Protein AF-Q5I2X0-F1 (afdb_monomer_lite)

Structure (mmCIF, N/CA/C/O backbone):
data_AF-Q5I2X0-F1
#
_entry.id   AF-Q5I2X0-F1
#
loop_
_atom_site.group_PDB
_atom_site.id
_atom_site.t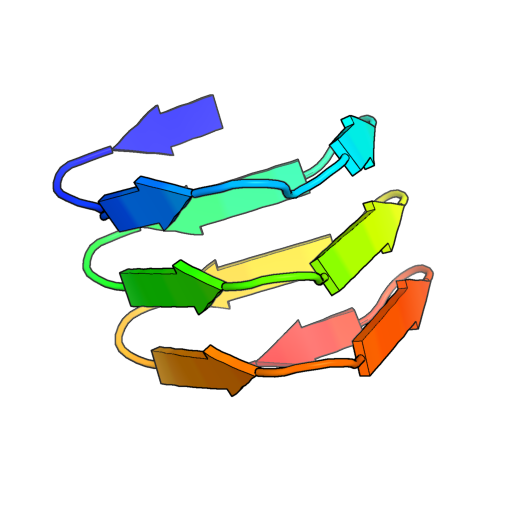ype_symbol
_atom_site.label_atom_id
_atom_site.label_alt_id
_atom_site.label_comp_id
_atom_site.label_asym_id
_atom_site.label_entity_id
_atom_site.label_seq_id
_atom_site.pdbx_PDB_ins_code
_atom_site.Cartn_x
_atom_site.Cartn_y
_atom_site.Cartn_z
_atom_site.occupancy
_atom_site.B_iso_or_equiv
_atom_site.auth_seq_id
_atom_site.auth_comp_id
_atom_site.auth_asym_id
_atom_site.auth_atom_id
_atom_site.pdbx_PDB_model_num
ATOM 1 N N . GLN A 1 1 ? -7.584 -6.505 -5.552 1.00 87.50 1 GLN A N 1
ATOM 2 C CA . GLN A 1 1 ? -6.682 -7.077 -6.565 1.00 87.50 1 GLN A CA 1
ATOM 3 C C . GLN A 1 1 ? -5.403 -6.260 -6.599 1.00 87.50 1 GLN A C 1
ATOM 5 O O . GLN A 1 1 ? -5.494 -5.044 -6.519 1.00 87.50 1 GLN A O 1
ATOM 10 N N . ILE A 1 2 ? -4.246 -6.919 -6.657 1.00 92.81 2 ILE A N 1
ATOM 11 C CA . ILE A 1 2 ? -2.931 -6.272 -6.736 1.00 92.81 2 ILE A CA 1
ATOM 12 C C . ILE A 1 2 ? -2.265 -6.778 -8.015 1.00 92.81 2 ILE A C 1
ATOM 14 O O . ILE A 1 2 ? -2.102 -7.989 -8.160 1.00 92.81 2 ILE A O 1
ATOM 18 N N . THR A 1 3 ? -1.917 -5.879 -8.930 1.00 96.56 3 THR A N 1
ATOM 19 C CA . THR A 1 3 ? -1.383 -6.203 -10.261 1.00 96.56 3 THR A CA 1
ATOM 20 C C . THR A 1 3 ? -0.176 -5.313 -10.546 1.00 96.56 3 THR A C 1
ATOM 22 O O . THR A 1 3 ? -0.214 -4.128 -10.233 1.00 96.56 3 THR A O 1
ATOM 25 N N . ASN A 1 4 ? 0.919 -5.867 -11.084 1.00 96.44 4 ASN A N 1
ATOM 26 C CA . ASN A 1 4 ? 2.145 -5.118 -11.434 1.00 96.44 4 ASN A CA 1
ATOM 27 C C . ASN A 1 4 ? 2.647 -4.153 -10.341 1.00 96.44 4 ASN A C 1
ATOM 29 O O . ASN A 1 4 ? 3.239 -3.121 -10.635 1.00 96.44 4 ASN A O 1
ATOM 33 N N . SER A 1 5 ? 2.378 -4.469 -9.075 1.00 97.25 5 SER A N 1
ATOM 34 C CA . SER A 1 5 ? 2.550 -3.547 -7.957 1.00 97.25 5 SER A CA 1
ATOM 35 C C . SER A 1 5 ? 3.416 -4.169 -6.877 1.00 97.25 5 SER A C 1
ATOM 37 O O . SER A 1 5 ? 3.387 -5.383 -6.664 1.00 97.25 5 SER A O 1
ATOM 39 N N . LYS A 1 6 ? 4.142 -3.326 -6.146 1.00 97.06 6 LYS A N 1
ATOM 40 C CA . LYS A 1 6 ? 4.816 -3.719 -4.908 1.00 97.06 6 LYS A CA 1
ATOM 41 C C . LYS A 1 6 ? 3.903 -3.402 -3.736 1.00 97.06 6 LYS A C 1
ATOM 43 O O . LYS A 1 6 ? 3.429 -2.281 -3.614 1.00 97.06 6 LYS A O 1
ATOM 48 N N . CYS A 1 7 ? 3.664 -4.386 -2.882 1.00 95.38 7 CYS A N 1
ATOM 49 C CA . CYS A 1 7 ? 2.873 -4.236 -1.667 1.00 95.38 7 CYS A CA 1
ATOM 50 C C . CYS A 1 7 ? 3.657 -4.892 -0.531 1.00 95.38 7 CYS A C 1
ATOM 52 O O . CYS A 1 7 ? 3.741 -6.117 -0.468 1.00 95.38 7 CYS A O 1
ATOM 54 N N . VAL A 1 8 ? 4.301 -4.079 0.301 1.00 97.44 8 VAL A N 1
ATOM 55 C CA . VAL A 1 8 ? 5.216 -4.527 1.358 1.00 97.44 8 VAL A CA 1
ATOM 56 C C . VAL A 1 8 ? 4.708 -4.017 2.699 1.00 97.44 8 VAL A C 1
ATOM 58 O O . VAL A 1 8 ? 4.321 -2.852 2.808 1.00 97.44 8 VAL A O 1
ATOM 61 N N . ASP A 1 9 ? 4.666 -4.892 3.705 1.00 97.25 9 ASP A N 1
ATOM 62 C CA . ASP A 1 9 ? 4.200 -4.589 5.069 1.00 97.25 9 ASP A CA 1
ATOM 63 C C . ASP A 1 9 ? 2.876 -3.806 5.113 1.00 97.25 9 ASP A C 1
ATOM 65 O O . ASP A 1 9 ? 2.662 -2.925 5.941 1.00 97.25 9 ASP A O 1
ATOM 69 N N . SER A 1 10 ? 1.989 -4.092 4.162 1.00 97.12 10 SER A N 1
ATOM 70 C CA . SER A 1 10 ? 0.761 -3.341 3.921 1.00 97.12 10 SER A CA 1
ATOM 71 C C . SER A 1 10 ? -0.456 -4.246 4.070 1.00 97.12 10 SER A C 1
ATOM 73 O O . SER A 1 10 ? -0.382 -5.451 3.833 1.00 97.12 10 SER A O 1
ATOM 75 N N . VAL A 1 11 ? -1.593 -3.657 4.440 1.00 97.50 11 VAL A N 1
ATOM 76 C CA . VAL A 1 11 ? -2.841 -4.380 4.716 1.00 97.50 11 VAL A CA 1
ATOM 77 C C . VAL A 1 11 ? -3.930 -3.924 3.741 1.00 97.50 11 VAL A C 1
ATOM 79 O O . VAL A 1 11 ? -4.663 -2.978 4.034 1.00 97.50 11 VAL A O 1
ATOM 82 N N . PRO A 1 12 ? -4.039 -4.553 2.558 1.00 96.38 12 PRO A N 1
ATOM 83 C CA . PRO A 1 12 ? -5.087 -4.260 1.591 1.00 96.38 12 PRO A CA 1
ATOM 84 C C . PRO A 1 12 ? -6.357 -5.074 1.871 1.00 96.38 12 PRO A C 1
ATOM 86 O O . PRO A 1 12 ? -6.386 -6.292 1.717 1.00 96.38 12 PRO A O 1
ATOM 89 N N . THR A 1 13 ? -7.443 -4.382 2.201 1.00 97.69 13 THR A N 1
ATOM 90 C CA . THR A 1 13 ? -8.786 -4.938 2.391 1.00 97.69 13 THR A CA 1
ATOM 91 C C . THR A 1 13 ? -9.718 -4.353 1.340 1.00 97.69 13 THR A C 1
ATOM 93 O O . THR A 1 13 ? -9.954 -3.151 1.315 1.00 97.69 13 THR A O 1
ATOM 96 N N . ASN A 1 14 ? -10.258 -5.186 0.448 1.00 97.31 14 ASN A N 1
ATOM 97 C CA . ASN A 1 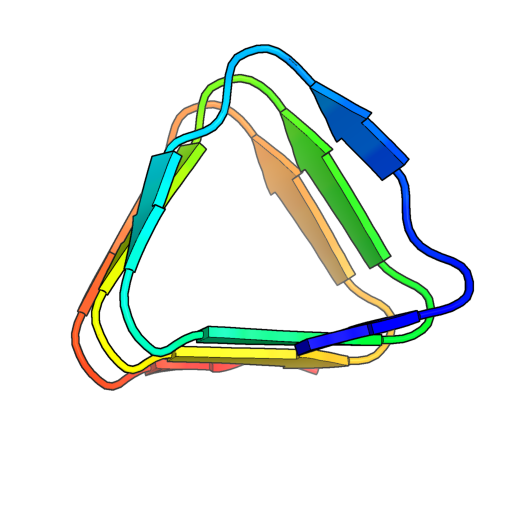14 ? -11.121 -4.738 -0.656 1.00 97.31 14 ASN A CA 1
ATOM 98 C C . ASN A 1 14 ? -10.501 -3.619 -1.531 1.00 97.31 14 ASN A C 1
ATOM 100 O O . ASN A 1 14 ? -11.200 -2.724 -1.994 1.00 97.31 14 ASN A O 1
ATOM 104 N N . CYS A 1 15 ? -9.180 -3.638 -1.731 1.00 96.94 15 CYS A N 1
ATOM 105 C CA . CYS A 1 15 ? -8.478 -2.621 -2.517 1.00 96.94 15 CYS A CA 1
ATOM 106 C C . CYS A 1 15 ? -8.141 -3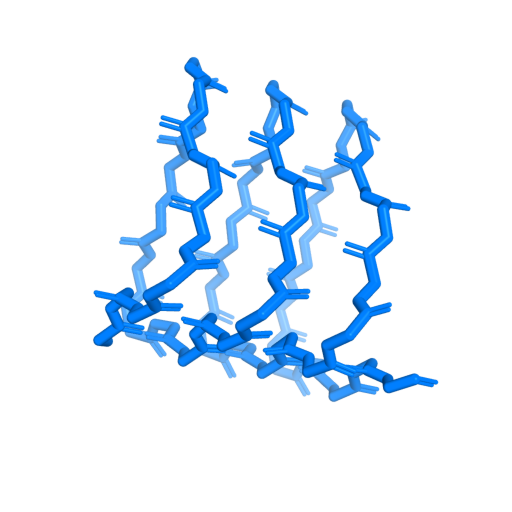.073 -3.935 1.00 96.94 15 CYS A C 1
ATOM 108 O O . CYS A 1 15 ? -7.919 -4.265 -4.173 1.00 96.94 15 CYS A O 1
ATOM 110 N N . TYR A 1 16 ? -8.034 -2.117 -4.858 1.00 97.75 16 TYR A N 1
ATOM 111 C CA . TYR A 1 16 ? -7.477 -2.313 -6.197 1.00 97.75 16 TYR A CA 1
ATOM 112 C C . TYR A 1 16 ? -6.160 -1.547 -6.323 1.00 97.75 16 TYR A C 1
ATOM 114 O O . TYR A 1 16 ? -6.147 -0.339 -6.145 1.00 97.75 16 TYR A O 1
ATOM 122 N N . ILE A 1 17 ? -5.058 -2.241 -6.583 1.00 97.50 17 ILE A N 1
ATOM 123 C CA . ILE A 1 17 ? -3.713 -1.662 -6.635 1.00 97.50 17 ILE A CA 1
ATOM 124 C C . ILE A 1 17 ? -3.083 -2.112 -7.950 1.00 97.50 17 ILE A C 1
ATOM 126 O O . ILE A 1 17 ? -2.844 -3.306 -8.129 1.00 97.50 17 ILE A O 1
ATOM 130 N N . ASP A 1 18 ? -2.858 -1.181 -8.869 1.00 98.25 18 ASP A N 1
ATOM 131 C CA . ASP A 1 18 ? -2.261 -1.449 -10.176 1.00 98.25 18 ASP A CA 1
ATOM 132 C C . ASP A 1 18 ? -1.069 -0.528 -10.435 1.00 98.25 18 ASP A C 1
ATOM 134 O O . ASP A 1 18 ? -1.085 0.642 -10.049 1.00 98.25 18 ASP A O 1
ATOM 138 N N . ASN A 1 19 ? -0.010 -1.082 -11.025 1.00 98.00 19 ASN A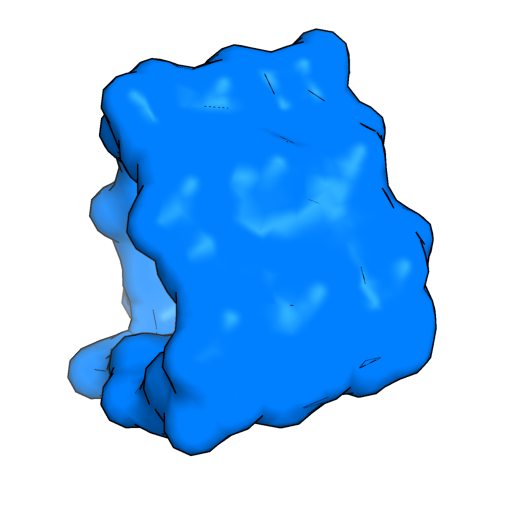 N 1
ATOM 139 C CA . ASN A 1 19 ? 1.242 -0.386 -11.343 1.00 98.00 19 ASN A CA 1
ATOM 140 C C . ASN A 1 19 ? 1.778 0.548 -10.225 1.00 98.00 19 ASN A C 1
ATOM 142 O O . ASN A 1 19 ? 2.315 1.616 -10.505 1.00 98.00 19 ASN A O 1
ATOM 146 N N . SER A 1 20 ? 1.585 0.186 -8.953 1.00 97.94 20 SER A N 1
ATOM 147 C CA . SER A 1 20 ? 1.837 1.053 -7.793 1.00 97.94 20 SER A CA 1
ATOM 148 C C . SER A 1 20 ? 2.877 0.458 -6.842 1.00 97.94 20 SER A C 1
ATOM 150 O O . SER A 1 20 ? 3.072 -0.756 -6.780 1.00 97.94 20 SER A O 1
ATOM 152 N N . GLU A 1 21 ? 3.513 1.299 -6.033 1.00 98.12 21 GLU A N 1
ATOM 153 C CA . GLU A 1 21 ? 4.369 0.864 -4.931 1.00 98.12 21 GLU A CA 1
ATOM 154 C C . GLU A 1 21 ? 3.787 1.297 -3.580 1.00 98.12 21 GLU A C 1
ATOM 156 O O . GLU A 1 21 ? 3.567 2.477 -3.324 1.00 98.12 21 GLU A O 1
ATOM 161 N N . VAL A 1 22 ? 3.521 0.326 -2.710 1.00 97.50 22 VAL A N 1
ATOM 162 C CA . VAL A 1 22 ? 2.771 0.488 -1.464 1.00 97.50 22 VAL A CA 1
ATOM 163 C C . VAL A 1 22 ? 3.573 -0.120 -0.320 1.00 97.50 22 VAL A C 1
ATOM 165 O O . VAL A 1 22 ? 3.809 -1.329 -0.302 1.00 97.50 22 VAL A O 1
ATOM 168 N N . TYR A 1 23 ? 3.987 0.709 0.638 1.00 98.19 23 TYR A N 1
ATOM 169 C CA . TYR A 1 23 ? 4.795 0.284 1.786 1.00 98.19 23 TYR A CA 1
ATOM 170 C C . TYR A 1 23 ? 4.137 0.698 3.104 1.00 98.19 23 TYR A C 1
ATOM 172 O O . TYR A 1 23 ? 3.685 1.835 3.240 1.00 98.19 23 TYR A O 1
ATOM 180 N N . GLY A 1 24 ? 4.081 -0.196 4.094 1.00 97.88 24 GLY A N 1
ATOM 181 C CA . GLY A 1 24 ? 3.600 0.138 5.442 1.00 97.88 24 GLY A CA 1
ATOM 182 C C . GLY A 1 24 ? 2.182 0.726 5.494 1.00 97.88 24 GLY A C 1
ATOM 183 O O . GLY A 1 24 ? 1.889 1.535 6.369 1.00 97.88 24 GLY A O 1
ATOM 184 N N . THR A 1 25 ? 1.325 0.423 4.515 1.00 97.56 25 THR A N 1
ATOM 185 C CA . THR A 1 25 ? 0.064 1.143 4.292 1.00 97.56 25 THR A CA 1
ATOM 186 C C . THR A 1 25 ? -1.144 0.256 4.568 1.00 97.56 25 THR A C 1
ATOM 188 O O . THR A 1 25 ? -1.233 -0.868 4.080 1.00 97.56 25 THR A O 1
ATOM 191 N N . THR A 1 26 ? -2.127 0.781 5.296 1.00 98.25 26 THR A N 1
ATOM 192 C CA . THR A 1 26 ? -3.448 0.155 5.436 1.00 98.25 26 THR A CA 1
ATOM 193 C C . THR A 1 26 ? -4.380 0.710 4.366 1.00 98.25 26 THR A C 1
ATOM 195 O O . THR A 1 26 ? -4.572 1.917 4.251 1.00 98.25 26 THR A O 1
ATOM 198 N N . CYS A 1 27 ? -4.963 -0.168 3.563 1.00 97.25 27 CYS A N 1
ATOM 199 C CA . CYS A 1 27 ? -5.853 0.193 2.471 1.00 97.25 27 CYS A CA 1
ATOM 200 C C . CYS A 1 27 ? -7.201 -0.493 2.694 1.00 97.25 27 CYS A C 1
ATOM 202 O O . CYS A 1 27 ? -7.240 -1.713 2.823 1.00 97.25 27 CYS A O 1
ATOM 204 N N . THR A 1 28 ? -8.302 0.262 2.720 1.00 98.31 28 THR A N 1
ATOM 205 C CA . THR A 1 28 ? -9.657 -0.292 2.886 1.00 98.31 28 THR A CA 1
ATOM 206 C C . THR A 1 28 ? -10.615 0.254 1.830 1.00 98.31 28 THR A C 1
ATOM 208 O O . THR A 1 28 ? -11.021 1.410 1.884 1.00 98.31 28 THR A O 1
ATOM 211 N N . GLY A 1 29 ? -11.023 -0.567 0.862 1.00 97.88 29 GLY A N 1
ATOM 212 C CA . GLY A 1 29 ? -11.976 -0.139 -0.169 1.00 97.88 29 GLY A CA 1
ATOM 213 C C . GLY A 1 29 ? -11.440 0.950 -1.106 1.00 97.88 29 GLY A C 1
ATOM 214 O O . GLY A 1 29 ? -12.232 1.711 -1.654 1.00 97.88 29 GLY A O 1
ATOM 215 N N . SER A 1 30 ? -10.118 1.071 -1.244 1.00 98.00 30 SER A N 1
ATOM 216 C CA . SER A 1 30 ? -9.467 2.127 -2.029 1.00 98.00 30 SER A CA 1
ATOM 217 C C . SER A 1 30 ? -8.911 1.608 -3.360 1.00 98.00 30 SER A C 1
ATOM 219 O O . SER A 1 30 ? -8.704 0.404 -3.545 1.00 98.00 30 SER A O 1
ATOM 221 N N . ARG A 1 31 ? -8.629 2.531 -4.284 1.00 97.94 31 ARG A N 1
ATOM 222 C CA . ARG A 1 31 ? -7.971 2.270 -5.566 1.00 97.94 31 ARG A CA 1
ATOM 223 C C . ARG A 1 31 ? -6.669 3.062 -5.693 1.00 97.94 31 ARG A C 1
ATOM 225 O O . ARG A 1 31 ? -6.681 4.269 -5.482 1.00 97.94 31 ARG A O 1
ATOM 232 N N . TYR A 1 32 ? -5.594 2.384 -6.077 1.00 97.50 32 TYR A N 1
ATOM 233 C CA . TYR A 1 32 ? -4.269 2.926 -6.375 1.00 97.50 32 TYR A CA 1
ATOM 234 C C . TYR A 1 32 ? -3.875 2.527 -7.799 1.00 97.50 32 TYR A C 1
ATOM 236 O O . TYR A 1 32 ? -3.984 1.349 -8.144 1.00 97.50 32 TYR A O 1
ATOM 244 N N . ASP A 1 33 ? -3.454 3.484 -8.619 1.00 97.75 33 ASP A N 1
ATOM 245 C CA . ASP A 1 33 ? -3.151 3.265 -10.037 1.00 97.75 33 ASP A CA 1
ATOM 246 C C . ASP A 1 33 ? -1.935 4.107 -10.459 1.00 97.75 33 ASP A C 1
ATOM 248 O O . ASP A 1 33 ? -2.073 5.297 -10.698 1.00 97.75 33 ASP A O 1
ATOM 252 N N . GLY A 1 34 ? -0.729 3.532 -10.496 1.00 97.56 34 GLY A N 1
ATOM 253 C CA . GLY A 1 34 ? 0.491 4.280 -10.844 1.00 97.56 34 GLY A CA 1
ATOM 254 C C . GLY A 1 34 ? 1.135 5.095 -9.712 1.00 97.56 34 GLY A C 1
ATOM 255 O O . GLY A 1 34 ? 2.001 5.927 -9.983 1.00 97.56 34 GLY A O 1
ATOM 256 N N . VAL A 1 35 ? 0.749 4.876 -8.450 1.00 97.38 35 VAL A N 1
ATOM 257 C CA . VAL A 1 35 ? 1.171 5.726 -7.319 1.00 97.38 35 VAL A CA 1
ATOM 258 C C . VAL A 1 35 ? 2.261 5.096 -6.454 1.00 97.38 35 VAL A C 1
ATOM 260 O O . VAL A 1 35 ? 2.402 3.877 -6.378 1.00 97.38 35 VAL A O 1
ATOM 263 N N . HIS A 1 36 ? 2.996 5.941 -5.728 1.00 97.62 36 HIS A N 1
ATOM 264 C CA . HIS A 1 36 ? 3.884 5.524 -4.644 1.00 97.62 36 HIS A CA 1
ATOM 265 C C . HIS A 1 36 ? 3.314 6.011 -3.306 1.00 97.62 36 HIS A C 1
ATOM 267 O O . HIS A 1 36 ? 3.204 7.217 -3.084 1.00 97.62 36 HIS A O 1
ATOM 273 N N . ILE A 1 37 ? 2.943 5.089 -2.416 1.00 96.06 37 ILE A N 1
ATOM 274 C CA . ILE A 1 37 ? 2.332 5.402 -1.120 1.00 96.06 37 ILE A CA 1
ATOM 275 C C . ILE A 1 37 ? 3.080 4.688 0.010 1.00 96.06 37 ILE A C 1
ATOM 277 O O . ILE A 1 37 ? 3.413 3.503 -0.075 1.00 96.06 37 ILE A O 1
ATOM 281 N N . THR A 1 38 ? 3.357 5.419 1.085 1.00 97.50 38 THR A N 1
ATOM 282 C CA . THR A 1 38 ? 4.092 4.908 2.244 1.00 97.50 38 THR A CA 1
ATOM 283 C C . THR A 1 38 ? 3.384 5.292 3.538 1.00 97.50 38 THR A C 1
ATOM 285 O O . THR A 1 38 ? 2.759 6.352 3.617 1.00 97.50 38 THR A O 1
ATOM 288 N N . SER A 1 39 ? 3.453 4.422 4.550 1.00 97.00 39 SER A N 1
ATOM 289 C CA . SER A 1 39 ? 3.031 4.688 5.937 1.00 97.00 39 SER A CA 1
ATOM 290 C C . SER A 1 39 ? 1.670 5.389 6.075 1.00 97.00 39 SER A C 1
ATOM 292 O O . SER A 1 39 ? 1.517 6.319 6.866 1.00 97.00 39 SER A O 1
ATOM 294 N N . SER A 1 40 ? 0.685 4.978 5.271 1.00 96.38 40 SER A N 1
ATOM 295 C CA . SER A 1 40 ? -0.609 5.660 5.150 1.00 96.38 40 SER A CA 1
ATOM 296 C C . SER A 1 40 ? -1.779 4.774 5.576 1.00 96.38 40 SER A C 1
ATOM 298 O O . SER A 1 40 ? -1.678 3.551 5.626 1.00 96.38 40 SER A O 1
ATOM 300 N N . THR A 1 41 ? -2.925 5.390 5.865 1.00 97.81 41 THR A N 1
ATOM 301 C CA . THR A 1 41 ? -4.208 4.685 5.994 1.00 97.81 41 THR A CA 1
ATOM 302 C C . THR A 1 41 ? -5.209 5.325 5.048 1.00 97.81 41 THR A C 1
ATOM 304 O O . THR A 1 41 ? -5.462 6.522 5.157 1.00 97.81 41 THR A O 1
ATOM 307 N N . THR A 1 42 ? -5.772 4.553 4.118 1.00 97.06 42 THR A N 1
ATOM 308 C CA . THR A 1 42 ? -6.798 5.047 3.190 1.00 97.06 42 THR A CA 1
ATOM 309 C C . THR A 1 42 ? -8.074 4.233 3.294 1.00 97.06 42 THR A C 1
ATOM 311 O O . THR A 1 42 ? -8.043 3.007 3.437 1.00 97.06 42 THR A O 1
ATOM 314 N N . THR A 1 43 ? -9.199 4.933 3.167 1.00 98.06 43 THR A N 1
ATOM 315 C CA . THR A 1 43 ? -10.530 4.332 3.190 1.00 98.06 43 THR A CA 1
ATOM 316 C C . THR A 1 43 ? -11.379 4.953 2.090 1.00 98.06 43 THR A C 1
ATOM 318 O O . THR A 1 43 ? -11.548 6.171 2.069 1.00 98.06 43 THR A O 1
ATOM 321 N N . GLY A 1 44 ? -11.891 4.144 1.158 1.00 97.38 44 GLY A N 1
ATOM 322 C CA . GLY A 1 44 ? -12.768 4.614 0.073 1.00 97.38 44 GLY A CA 1
ATOM 323 C C . GLY A 1 44 ? -12.129 5.655 -0.853 1.00 97.38 44 GLY A C 1
ATOM 324 O O . GLY A 1 44 ? -12.831 6.458 -1.461 1.00 97.38 44 GLY A O 1
ATOM 325 N N . THR A 1 45 ? -10.797 5.696 -0.917 1.00 97.06 45 THR A N 1
ATOM 326 C CA . THR A 1 45 ? -10.049 6.717 -1.663 1.00 97.06 45 THR A CA 1
ATOM 327 C C . THR A 1 45 ? -9.652 6.188 -3.035 1.00 97.06 45 THR A C 1
ATOM 329 O O . THR A 1 45 ? -9.351 5.009 -3.181 1.00 97.06 45 THR A O 1
ATOM 332 N N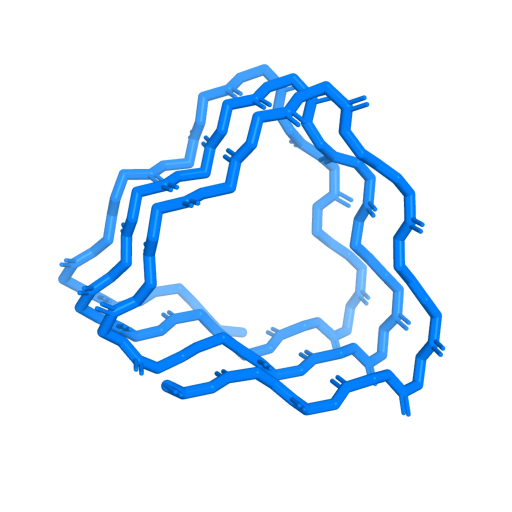 . SER A 1 46 ? -9.616 7.052 -4.046 1.00 96.88 46 SER A N 1
ATOM 333 C CA . SER A 1 46 ? -8.986 6.744 -5.334 1.00 96.88 46 SER A CA 1
ATOM 334 C C . SER A 1 46 ? -7.784 7.661 -5.527 1.00 96.88 46 SER A C 1
ATOM 336 O O . SER A 1 46 ? -7.931 8.876 -5.418 1.00 96.88 46 SER A O 1
ATOM 338 N N . ALA A 1 47 ? -6.613 7.080 -5.775 1.00 92.44 47 ALA A N 1
ATOM 339 C CA . ALA A 1 47 ? -5.371 7.785 -6.065 1.00 92.44 47 ALA A CA 1
ATOM 340 C C . ALA A 1 47 ? -4.757 7.225 -7.355 1.00 92.44 47 ALA A C 1
ATOM 342 O O . ALA A 1 47 ? -4.689 6.006 -7.530 1.00 92.44 47 ALA A O 1
ATOM 343 N N . SER A 1 48 ? -4.335 8.126 -8.238 1.00 93.06 48 SER A N 1
ATOM 344 C CA . SER A 1 48 ? -3.706 7.849 -9.532 1.00 93.06 48 SER A CA 1
ATOM 345 C C . SER A 1 48 ? -2.593 8.847 -9.795 1.00 93.06 48 SER A C 1
ATOM 347 O O . SER A 1 48 ? -2.883 10.040 -9.538 1.00 93.06 48 SER A O 1
#

Radius of gyration: 8.69 Å; chains: 1; bounding box: 18×15×17 Å

Secondary structure (DSSP, 8-state):
-EES-EEES-EEES-EEES-EEES-EEES-EEES-EEES-EEES-EE-

Foldseek 3Di:
DAECEAAECEDAACEAAEVEYHECEYHAVEYHYNYYYYVYYDYVYYDD

Sequence (48 aa):
QITNSKCVDSVPTNCYID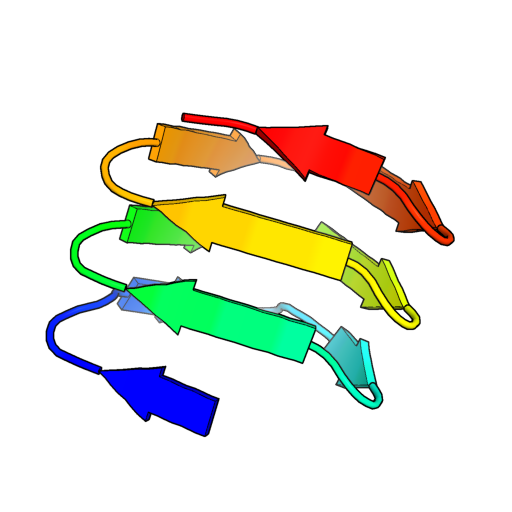NSEVYGTTCTGSRYDGVHITSSTTTGTSAS

pLDDT: mean 96.91, std 1.87, range [87.5, 98.31]

InterPro domains:
  IPR007928 Choristoneura fumiferana antifreeze [PF05264] (18-48)
  IPR036668 Insect antifreeze protein superfamily [SSF51177] (2-47)

Organism: Choristoneura rosaceana (NCBI:txid27543)